Protein AF-A0AAN6ZGZ4-F1 (afdb_monomer_lite)

Sequence (116 aa):
MGGKLWSKDEEEVFWLQLIPHSPKRIGDDRVKNKEHSWYWFADQMIQIMGHNARREYTPLCVFEHYFQNACLGRFSSKVGRLPLKYWRHGTLPTQSIYANKQRVNTDRASTQATEG

Secondary structure (DSSP, 8-state):
---SS--HHHHHIIIIIIGGGSTT--TTHHHHS----HHHHHHHHHHHHGGG--S---HHHHHHHHIIIIIT----TTTTTGGGGT--SS--TTHHHHHHHHHHHHHHHHHTTS--

Organism: NCBI:txid1450529

Structure (mmCIF, N/CA/C/O backbone):
data_AF-A0AAN6ZGZ4-F1
#
_entry.id   AF-A0AAN6ZGZ4-F1
#
loop_
_atom_site.group_PDB
_atom_site.id
_atom_site.type_symbol
_atom_site.label_atom_id
_atom_site.label_alt_id
_atom_site.label_comp_id
_atom_site.label_asym_id
_atom_site.label_entity_id
_atom_site.label_seq_id
_atom_site.pdbx_PDB_ins_code
_atom_site.Cartn_x
_atom_site.Cartn_y
_atom_site.Cartn_z
_atom_site.occupancy
_atom_site.B_iso_or_equiv
_atom_site.auth_seq_id
_atom_site.auth_comp_id
_atom_site.auth_asym_id
_atom_site.auth_atom_id
_atom_site.pdbx_PDB_model_num
ATOM 1 N N . MET A 1 1 ? -1.325 10.071 18.979 1.00 38.19 1 MET A N 1
ATOM 2 C CA . MET A 1 1 ? -0.407 9.313 18.100 1.00 38.19 1 MET A CA 1
ATOM 3 C C . MET A 1 1 ? -1.186 8.174 17.457 1.00 38.19 1 MET A C 1
ATOM 5 O O . MET A 1 1 ? -1.501 7.211 18.147 1.00 38.19 1 MET A O 1
ATOM 9 N N . GLY A 1 2 ? -1.594 8.351 16.193 1.00 41.12 2 GLY A N 1
ATOM 10 C CA . GLY A 1 2 ? -2.414 7.395 15.436 1.00 41.12 2 GLY A CA 1
ATOM 11 C C . GLY A 1 2 ? -1.803 5.993 15.429 1.00 41.12 2 GLY A C 1
ATOM 12 O O . GLY A 1 2 ? -0.584 5.838 15.391 1.00 41.12 2 GLY A O 1
ATOM 13 N N . GLY A 1 3 ? -2.662 4.984 15.570 1.00 51.12 3 GLY A N 1
ATOM 14 C CA . GLY A 1 3 ? -2.310 3.630 15.989 1.00 51.12 3 GLY A CA 1
ATOM 15 C C . GLY A 1 3 ? -1.123 3.012 15.245 1.00 51.12 3 GLY A C 1
ATOM 16 O O . GLY A 1 3 ? -1.101 2.925 14.019 1.00 51.12 3 GLY A O 1
ATOM 17 N N . LYS A 1 4 ? -0.168 2.491 16.022 1.00 69.62 4 LYS A N 1
ATOM 18 C CA . LYS A 1 4 ? 1.041 1.780 15.565 1.00 69.62 4 LYS A CA 1
ATOM 19 C C . LYS A 1 4 ? 0.753 0.578 14.647 1.00 69.62 4 LYS A C 1
ATOM 21 O O . LYS A 1 4 ? 1.659 0.078 13.995 1.00 69.62 4 LYS A O 1
ATOM 26 N N . LEU A 1 5 ? -0.497 0.118 14.603 1.00 81.50 5 LEU A N 1
ATOM 27 C CA . LEU A 1 5 ? -0.956 -1.017 13.811 1.00 81.50 5 LEU A CA 1
ATOM 28 C C . LEU A 1 5 ? -2.023 -0.588 12.802 1.00 81.50 5 LEU A C 1
ATOM 30 O O . LEU A 1 5 ? -2.914 0.194 13.146 1.00 81.50 5 LEU A O 1
ATOM 34 N N . TRP A 1 6 ? -1.952 -1.141 11.594 1.00 87.81 6 TRP A N 1
ATOM 35 C CA . TRP A 1 6 ? -3.006 -1.061 10.582 1.00 87.81 6 TRP A CA 1
ATOM 36 C C . TRP A 1 6 ? -4.211 -1.914 11.024 1.00 87.81 6 TRP A C 1
ATOM 38 O O . TRP A 1 6 ? -4.038 -3.006 11.576 1.00 87.81 6 TRP A O 1
ATOM 48 N N . SER A 1 7 ? -5.435 -1.389 10.891 1.00 90.19 7 SER A N 1
ATOM 49 C CA . SER A 1 7 ? -6.668 -2.159 11.119 1.00 90.19 7 SER A CA 1
ATOM 50 C C . SER A 1 7 ? -6.866 -3.193 10.014 1.00 90.19 7 SER A C 1
ATOM 52 O O . SER A 1 7 ? -6.253 -3.108 8.959 1.00 90.19 7 SER A O 1
ATOM 54 N N . LYS A 1 8 ? -7.759 -4.162 10.241 1.00 89.94 8 LYS A N 1
ATOM 55 C CA . LYS A 1 8 ? -8.113 -5.152 9.216 1.00 89.94 8 LYS A CA 1
ATOM 56 C C . LYS A 1 8 ? -8.628 -4.480 7.937 1.00 89.94 8 LYS A C 1
ATOM 58 O O . LYS A 1 8 ? -8.195 -4.850 6.858 1.00 89.94 8 LYS A O 1
ATOM 63 N N . ASP A 1 9 ? -9.460 -3.453 8.076 1.00 91.62 9 ASP A N 1
ATOM 64 C CA . ASP A 1 9 ? -10.016 -2.719 6.935 1.00 91.62 9 ASP A CA 1
ATOM 65 C C . ASP A 1 9 ? -8.929 -1.949 6.171 1.00 91.62 9 ASP A C 1
ATOM 67 O O . ASP A 1 9 ? -8.887 -1.998 4.945 1.00 91.62 9 ASP A O 1
ATOM 71 N N . GLU A 1 10 ? -7.993 -1.304 6.887 1.00 93.12 10 GLU A N 1
ATOM 72 C CA . GLU A 1 10 ? -6.836 -0.644 6.266 1.00 93.12 10 GLU A CA 1
ATOM 73 C C . GLU A 1 10 ? -5.986 -1.655 5.477 1.00 93.12 10 GLU A C 1
ATOM 75 O O . GLU A 1 10 ? -5.553 -1.367 4.363 1.00 93.12 10 GLU A O 1
ATOM 80 N N . GLU A 1 11 ? -5.762 -2.846 6.039 1.00 93.56 11 GLU A N 1
ATOM 81 C CA . GLU A 1 11 ? -5.016 -3.925 5.383 1.00 93.56 11 GLU A CA 1
ATOM 82 C C . GLU A 1 11 ? -5.748 -4.459 4.144 1.00 93.56 11 GLU A C 1
ATOM 84 O O . GLU A 1 11 ? -5.129 -4.658 3.099 1.00 93.56 11 GLU A O 1
ATOM 89 N N . GLU A 1 12 ? -7.059 -4.684 4.227 1.00 93.31 12 GLU A N 1
ATOM 90 C CA . GLU A 1 12 ? -7.849 -5.190 3.102 1.00 93.31 12 GLU A CA 1
ATOM 91 C C . GLU A 1 12 ? -7.862 -4.197 1.938 1.00 93.31 12 GLU A C 1
ATOM 93 O O . GLU A 1 12 ? -7.549 -4.585 0.810 1.00 93.31 12 GLU A O 1
ATOM 98 N N . VAL A 1 13 ? -8.130 -2.914 2.203 1.00 94.81 13 VAL A N 1
ATOM 99 C CA . VAL A 1 13 ? -8.060 -1.856 1.181 1.00 94.81 13 VAL A CA 1
ATOM 100 C C . VAL A 1 13 ? -6.668 -1.818 0.559 1.00 94.81 13 VAL A C 1
ATOM 102 O O . VAL A 1 13 ? -6.521 -1.881 -0.664 1.00 94.81 13 VAL A O 1
ATOM 105 N N . PHE A 1 14 ? -5.630 -1.795 1.391 1.00 94.62 14 PHE A N 1
ATOM 106 C CA . PHE A 1 14 ? -4.263 -1.697 0.913 1.00 94.62 14 PHE A CA 1
ATOM 107 C C . PHE A 1 14 ? -3.860 -2.877 0.020 1.00 94.62 14 PHE A C 1
ATOM 109 O O . PHE A 1 14 ? -3.442 -2.671 -1.120 1.00 94.62 14 PHE A O 1
ATOM 116 N N . TRP A 1 15 ? -3.999 -4.115 0.495 1.00 93.75 15 TRP A N 1
ATOM 117 C CA . TRP A 1 15 ? -3.472 -5.287 -0.212 1.00 93.75 15 TRP A CA 1
ATOM 118 C C . TRP A 1 15 ? -4.346 -5.772 -1.359 1.00 93.75 15 TRP A C 1
ATOM 120 O O . TRP A 1 15 ? -3.807 -6.244 -2.363 1.00 93.75 15 TRP A O 1
ATOM 130 N N . LEU A 1 16 ? -5.670 -5.702 -1.210 1.00 93.12 16 LEU A N 1
ATOM 131 C CA . LEU A 1 16 ? -6.593 -6.236 -2.209 1.00 93.12 16 LEU A CA 1
ATOM 132 C C . LEU A 1 16 ? -6.918 -5.215 -3.289 1.00 93.12 16 LEU A C 1
ATOM 134 O O . LEU A 1 16 ? -7.034 -5.600 -4.450 1.00 93.12 16 LEU A O 1
ATOM 138 N N . GLN A 1 17 ? -7.055 -3.939 -2.922 1.00 94.06 17 GLN A N 1
ATOM 139 C CA . GLN A 1 17 ? -7.488 -2.908 -3.864 1.00 94.06 17 GLN A CA 1
ATOM 140 C C . GLN A 1 17 ? -6.309 -2.115 -4.415 1.00 94.06 17 GLN A C 1
ATOM 142 O O . GLN A 1 17 ? -6.244 -1.898 -5.618 1.00 94.06 17 GLN A O 1
ATOM 147 N N . LEU A 1 18 ? -5.351 -1.712 -3.573 1.00 95.19 18 LEU A N 1
ATOM 148 C CA . LEU A 1 18 ? -4.307 -0.782 -4.010 1.00 95.19 18 LEU A CA 1
ATOM 149 C C . LEU A 1 18 ? -3.054 -1.482 -4.542 1.00 95.19 18 LEU A C 1
ATOM 151 O O . LEU A 1 18 ? -2.629 -1.192 -5.657 1.00 95.19 18 LEU A O 1
ATOM 155 N N . ILE A 1 19 ? -2.448 -2.419 -3.801 1.00 94.44 19 ILE A N 1
ATOM 156 C CA . ILE A 1 19 ? -1.170 -3.057 -4.189 1.00 94.44 19 ILE A CA 1
ATOM 157 C C . ILE A 1 19 ? -1.154 -3.668 -5.611 1.00 94.44 19 ILE A C 1
ATOM 159 O O . ILE A 1 19 ? -0.096 -3.570 -6.254 1.00 94.44 19 ILE A O 1
ATOM 163 N N . PRO A 1 20 ? -2.258 -4.203 -6.173 1.00 94.62 20 PRO A N 1
ATOM 164 C CA . PRO A 1 20 ? -2.305 -4.607 -7.583 1.00 94.62 20 PRO A CA 1
ATOM 165 C C . PRO A 1 20 ? -1.967 -3.491 -8.593 1.00 94.62 20 PRO A C 1
ATOM 167 O O . PRO A 1 20 ? -1.534 -3.783 -9.705 1.00 94.62 20 PRO A O 1
ATOM 170 N N . HIS A 1 21 ? -2.094 -2.218 -8.213 1.00 95.00 21 HIS A N 1
ATOM 171 C CA . HIS A 1 21 ? -1.727 -1.043 -9.017 1.00 95.00 21 HIS A CA 1
ATOM 172 C C . HIS A 1 21 ? -0.300 -0.543 -8.750 1.00 95.00 21 HIS A C 1
ATOM 174 O O . HIS A 1 21 ? 0.139 0.449 -9.329 1.00 95.00 21 HIS A O 1
ATOM 180 N N . SER A 1 22 ? 0.454 -1.193 -7.861 1.00 91.88 22 SER A N 1
ATOM 181 C CA . SER A 1 22 ? 1.752 -0.674 -7.425 1.00 91.88 22 SER A CA 1
ATOM 182 C C . SER A 1 22 ? 2.832 -0.829 -8.509 1.00 91.88 22 SER A C 1
ATOM 184 O O . SER A 1 22 ? 2.725 -1.689 -9.398 1.00 91.88 22 SER A O 1
ATOM 186 N N . PRO A 1 23 ? 3.965 -0.111 -8.389 1.00 87.06 23 PRO A N 1
ATOM 187 C CA . PRO A 1 23 ? 5.149 -0.362 -9.218 1.00 87.06 23 PRO A CA 1
ATOM 188 C C . PRO A 1 23 ? 5.745 -1.764 -8.996 1.00 87.06 23 PRO A C 1
ATOM 190 O O . PRO A 1 23 ? 6.624 -2.214 -9.731 1.00 87.06 23 PRO A O 1
ATOM 193 N N . LYS A 1 24 ? 5.292 -2.471 -7.952 1.00 87.00 24 LYS A N 1
ATOM 194 C CA . LYS A 1 24 ? 5.707 -3.832 -7.603 1.00 87.00 24 LYS A CA 1
ATOM 195 C C . LYS A 1 24 ? 4.674 -4.892 -7.989 1.00 87.00 24 LYS A C 1
ATOM 197 O O . LYS A 1 24 ? 4.872 -6.053 -7.635 1.00 87.00 24 LYS A O 1
ATOM 202 N N . ARG A 1 25 ? 3.623 -4.535 -8.739 1.00 90.88 25 ARG A N 1
ATOM 203 C CA . ARG A 1 25 ? 2.612 -5.486 -9.223 1.00 90.88 25 ARG A CA 1
ATOM 204 C C . ARG A 1 25 ? 3.246 -6.632 -10.025 1.00 90.88 25 ARG A C 1
ATOM 206 O O . ARG A 1 25 ? 4.265 -6.465 -10.716 1.00 90.88 25 ARG A O 1
ATOM 213 N N . ILE A 1 26 ? 2.656 -7.816 -9.920 1.00 86.75 26 ILE A N 1
ATOM 214 C CA . ILE A 1 26 ? 3.178 -9.066 -10.489 1.00 86.75 26 ILE A CA 1
ATOM 215 C C . ILE A 1 26 ? 2.070 -9.842 -11.203 1.00 86.75 26 ILE A C 1
ATOM 217 O O . ILE A 1 26 ? 0.892 -9.607 -10.953 1.00 86.75 26 ILE A O 1
ATOM 221 N N . GLY A 1 27 ? 2.456 -10.787 -12.065 1.00 88.12 27 GLY A N 1
ATOM 222 C CA . GLY A 1 27 ? 1.513 -11.654 -12.776 1.00 88.12 27 GLY A CA 1
ATOM 223 C C . GLY A 1 27 ? 0.437 -10.862 -13.522 1.00 88.12 27 GLY A C 1
ATOM 224 O O . GLY A 1 27 ? 0.729 -9.816 -14.105 1.00 88.12 27 GLY A O 1
ATOM 225 N N . ASP A 1 28 ? -0.801 -11.345 -13.441 1.00 87.00 28 ASP A N 1
ATOM 226 C CA . ASP A 1 28 ? -1.991 -10.756 -14.063 1.00 87.00 28 ASP A CA 1
ATOM 227 C C . ASP A 1 28 ? -2.222 -9.280 -13.732 1.00 87.00 28 ASP A C 1
ATOM 229 O O . ASP A 1 28 ? -2.767 -8.548 -14.559 1.00 87.00 28 ASP A O 1
ATOM 233 N N . ASP A 1 29 ? -1.791 -8.814 -12.558 1.00 89.69 29 ASP A N 1
ATOM 234 C CA . ASP A 1 29 ? -2.001 -7.423 -12.154 1.00 89.69 29 ASP A CA 1
ATOM 235 C C . ASP A 1 29 ? -1.267 -6.459 -13.093 1.00 89.69 29 ASP A C 1
ATOM 237 O O . ASP A 1 29 ? -1.716 -5.338 -13.303 1.00 89.69 29 ASP A O 1
ATOM 241 N N . ARG A 1 30 ? -0.158 -6.895 -13.712 1.00 87.94 30 ARG A N 1
ATOM 242 C CA . ARG A 1 30 ? 0.578 -6.083 -14.697 1.00 87.94 30 ARG A CA 1
ATOM 243 C C . ARG A 1 30 ? -0.234 -5.785 -15.950 1.00 87.94 30 ARG A C 1
ATOM 245 O O . ARG A 1 30 ? 0.027 -4.770 -16.588 1.00 87.94 30 ARG A O 1
ATOM 252 N N . VAL A 1 31 ? -1.157 -6.677 -16.298 1.00 89.88 31 VAL A N 1
ATOM 253 C CA . VAL A 1 31 ? -1.992 -6.587 -17.500 1.00 89.88 31 VAL A CA 1
ATOM 254 C C . VAL A 1 31 ? -3.332 -5.936 -17.172 1.00 89.88 31 VAL A C 1
ATOM 256 O O . VAL A 1 31 ? -3.822 -5.117 -17.942 1.00 89.88 31 VAL A O 1
ATOM 259 N N . LYS A 1 32 ? -3.917 -6.285 -16.021 1.00 91.19 32 LYS A N 1
ATOM 260 C CA . LYS A 1 32 ? -5.260 -5.847 -15.616 1.00 91.19 32 LYS A CA 1
ATOM 261 C C . LYS A 1 32 ? -5.286 -4.432 -15.040 1.00 91.19 32 LYS A C 1
ATOM 263 O O . LYS A 1 32 ? -6.310 -3.765 -15.140 1.00 91.19 32 LYS A O 1
ATOM 268 N N . ASN A 1 33 ? -4.178 -3.972 -14.457 1.00 93.06 33 ASN A N 1
ATOM 269 C CA . ASN A 1 33 ? -4.145 -2.741 -13.676 1.00 93.06 33 ASN A CA 1
ATOM 270 C C . ASN A 1 33 ? -3.086 -1.760 -14.185 1.00 93.06 33 ASN A C 1
ATOM 272 O O . ASN A 1 33 ? -1.926 -2.114 -14.425 1.00 93.06 33 ASN A O 1
ATOM 276 N N . LYS A 1 34 ? -3.478 -0.485 -14.277 1.00 93.69 34 LYS A N 1
ATOM 277 C CA . LYS A 1 34 ? -2.545 0.618 -14.514 1.00 93.69 34 LYS A CA 1
ATOM 278 C C . LYS A 1 34 ? -1.622 0.791 -13.306 1.00 93.69 34 LYS A C 1
ATOM 280 O O . LYS A 1 34 ? -2.061 0.674 -12.164 1.00 93.69 34 LYS A O 1
ATOM 285 N N . GLU A 1 35 ? -0.351 1.087 -13.573 1.00 95.44 35 GLU A N 1
ATOM 286 C CA . GLU A 1 35 ? 0.621 1.445 -12.537 1.00 95.44 35 GLU A CA 1
ATOM 287 C C . GLU A 1 35 ? 0.341 2.830 -11.952 1.00 95.44 35 GLU A C 1
ATOM 289 O O . GLU A 1 35 ? 0.121 3.788 -12.696 1.00 95.44 35 GLU A O 1
ATOM 294 N N . HIS A 1 36 ? 0.439 2.943 -10.630 1.00 95.94 36 HIS A N 1
ATOM 295 C CA . HIS A 1 36 ? 0.325 4.192 -9.891 1.00 95.94 36 HIS A CA 1
ATOM 296 C C . HIS A 1 36 ? 1.479 4.372 -8.894 1.00 95.94 36 HIS A C 1
ATOM 298 O O . HIS A 1 36 ? 2.105 3.412 -8.445 1.00 95.94 36 HIS A O 1
ATOM 304 N N . SER A 1 37 ? 1.768 5.629 -8.550 1.00 94.69 37 SER A N 1
ATOM 305 C CA . SER A 1 37 ? 2.814 6.005 -7.594 1.00 94.69 37 SER A CA 1
ATOM 306 C C . SER A 1 37 ? 2.339 5.874 -6.145 1.00 94.69 37 SER A C 1
ATOM 308 O O . SER A 1 37 ? 1.146 5.920 -5.871 1.00 94.69 37 SER A O 1
ATOM 310 N N . TRP A 1 38 ? 3.263 5.810 -5.182 1.00 93.12 38 TRP A N 1
ATOM 311 C CA . TRP A 1 38 ? 2.912 5.776 -3.752 1.00 93.12 38 TRP A CA 1
ATOM 312 C C . TRP A 1 38 ? 2.147 7.019 -3.263 1.00 93.12 38 TRP A C 1
ATOM 314 O O . TRP A 1 38 ? 1.437 6.938 -2.267 1.00 93.12 38 TRP A O 1
ATOM 324 N N . TYR A 1 39 ? 2.249 8.147 -3.974 1.00 95.19 39 TYR A N 1
ATOM 325 C CA . TYR A 1 39 ? 1.427 9.333 -3.710 1.00 95.19 39 TYR A CA 1
ATOM 326 C C . TYR A 1 39 ? -0.047 9.055 -3.975 1.00 95.19 39 TYR A C 1
ATOM 328 O O . TYR A 1 39 ? -0.880 9.273 -3.105 1.00 95.19 39 TYR A O 1
ATOM 336 N N . TRP A 1 40 ? -0.344 8.457 -5.129 1.00 96.25 40 TRP A N 1
ATOM 337 C CA . TRP A 1 40 ? -1.704 8.048 -5.459 1.00 96.25 40 TRP A CA 1
ATOM 338 C C . TRP A 1 40 ? -2.257 7.057 -4.428 1.00 96.25 40 TRP A C 1
ATOM 340 O O . TRP A 1 40 ? -3.413 7.153 -4.048 1.00 96.25 40 TRP A O 1
ATOM 350 N N . PHE A 1 41 ? -1.428 6.148 -3.909 1.00 96.12 41 PHE A N 1
ATOM 351 C CA . PHE A 1 41 ? -1.846 5.214 -2.859 1.00 96.12 41 PHE A CA 1
ATOM 352 C C . PHE A 1 41 ? -2.258 5.924 -1.569 1.00 96.12 41 PHE A C 1
ATOM 354 O O . PHE A 1 41 ? -3.260 5.548 -0.968 1.00 96.12 41 PHE A O 1
ATOM 361 N N . ALA A 1 42 ? -1.491 6.928 -1.138 1.00 95.12 42 ALA A N 1
ATOM 362 C CA . ALA A 1 42 ? -1.826 7.718 0.041 1.00 95.12 42 ALA A CA 1
ATOM 363 C C . ALA A 1 42 ? -3.165 8.449 -0.151 1.00 95.12 42 ALA A C 1
ATOM 365 O O . ALA A 1 42 ? -4.048 8.326 0.698 1.00 95.12 42 ALA A O 1
ATOM 366 N N . ASP A 1 43 ? -3.355 9.093 -1.305 1.00 96.00 43 ASP A N 1
ATOM 367 C CA . ASP A 1 43 ? -4.612 9.766 -1.647 1.00 96.00 43 ASP A CA 1
ATOM 368 C C . ASP A 1 43 ? -5.791 8.785 -1.682 1.00 96.00 43 ASP A C 1
ATOM 370 O O . ASP A 1 43 ? -6.853 9.070 -1.129 1.00 96.00 43 ASP A O 1
ATOM 374 N N . GLN A 1 44 ? -5.613 7.600 -2.277 1.00 96.69 44 GLN A N 1
ATOM 375 C CA . GLN A 1 44 ? -6.660 6.578 -2.320 1.00 96.69 44 GLN A CA 1
ATOM 376 C C . GLN A 1 44 ? -6.998 6.023 -0.937 1.00 96.69 44 GLN A C 1
ATOM 378 O O . GLN A 1 44 ? -8.171 5.825 -0.640 1.00 96.69 44 GLN A O 1
ATOM 383 N N . MET A 1 45 ? -6.008 5.812 -0.066 1.00 95.06 45 MET A N 1
ATOM 384 C CA . MET A 1 45 ? -6.274 5.414 1.319 1.00 95.06 45 MET A CA 1
ATOM 385 C C . MET A 1 45 ? -7.118 6.470 2.038 1.00 95.06 45 MET A C 1
ATOM 387 O O . MET A 1 45 ? -8.087 6.114 2.702 1.00 95.06 45 MET A O 1
ATOM 391 N N . ILE A 1 46 ? -6.808 7.761 1.874 1.00 94.12 46 ILE A N 1
ATOM 392 C CA . ILE A 1 46 ? -7.607 8.850 2.460 1.00 94.12 46 ILE A CA 1
ATOM 393 C C . ILE A 1 46 ? -9.035 8.831 1.902 1.00 94.12 46 ILE A C 1
ATOM 395 O O . ILE A 1 46 ? -9.990 8.904 2.673 1.00 94.12 46 ILE A O 1
ATOM 399 N N . GLN A 1 47 ? -9.189 8.697 0.583 1.00 95.00 47 GLN A N 1
ATOM 400 C CA . GLN A 1 47 ? -10.497 8.699 -0.079 1.00 95.00 47 GLN A CA 1
ATOM 401 C C . GLN A 1 47 ? -11.368 7.503 0.320 1.00 95.00 47 GLN A C 1
ATOM 403 O O . GLN A 1 47 ? -12.544 7.684 0.626 1.00 95.00 47 GLN A O 1
ATOM 408 N N . ILE A 1 48 ? -10.802 6.293 0.340 1.00 94.88 48 ILE A N 1
ATOM 409 C CA . ILE A 1 48 ? -11.539 5.060 0.645 1.00 94.88 48 ILE A CA 1
ATOM 410 C C . ILE A 1 48 ? -11.852 4.972 2.139 1.00 94.88 48 ILE A C 1
ATOM 412 O O . ILE A 1 48 ? -12.966 4.613 2.518 1.00 94.88 48 ILE A O 1
ATOM 416 N N . MET A 1 49 ? -10.885 5.304 3.000 1.00 92.81 49 MET A N 1
ATOM 417 C CA . MET A 1 49 ? -11.092 5.227 4.446 1.00 92.81 49 MET A CA 1
ATOM 418 C C . MET A 1 49 ? -11.991 6.359 4.945 1.00 92.81 49 MET A C 1
ATOM 420 O O . MET A 1 49 ? -12.781 6.139 5.861 1.00 92.81 49 MET A O 1
ATOM 424 N N . GLY A 1 50 ? -11.903 7.556 4.356 1.00 91.19 50 GLY A N 1
ATOM 425 C CA . GLY A 1 50 ? -12.743 8.702 4.697 1.00 91.19 50 GLY A CA 1
ATOM 426 C C . GLY A 1 50 ? -12.776 8.969 6.204 1.00 91.19 50 GLY A C 1
ATOM 427 O O . GLY A 1 50 ? -11.740 9.086 6.855 1.00 91.19 50 GLY A O 1
ATOM 428 N N . HIS A 1 51 ? -13.977 9.001 6.785 1.00 88.38 51 HIS A N 1
ATOM 429 C CA . HIS A 1 51 ? -14.171 9.180 8.231 1.00 88.38 51 HIS A CA 1
ATOM 430 C C . HIS A 1 51 ? -13.594 8.046 9.096 1.00 88.38 51 HIS A C 1
ATOM 432 O O . HIS A 1 51 ? -13.358 8.248 10.285 1.00 88.38 51 HIS A O 1
ATOM 438 N N . ASN A 1 52 ? -13.338 6.875 8.511 1.00 85.94 52 ASN A N 1
ATOM 439 C CA . ASN A 1 52 ? -12.709 5.741 9.186 1.00 85.94 52 ASN A CA 1
ATOM 440 C C . ASN A 1 52 ? -11.174 5.793 9.117 1.00 85.94 52 ASN A C 1
ATOM 442 O O . ASN A 1 52 ? -10.513 4.878 9.615 1.00 85.94 52 ASN A O 1
ATOM 446 N N . ALA A 1 53 ? -10.586 6.829 8.506 1.00 86.75 53 ALA A N 1
ATOM 447 C CA . ALA A 1 53 ? -9.141 7.013 8.479 1.00 86.75 53 ALA A CA 1
ATOM 448 C C . ALA A 1 53 ? -8.602 7.160 9.910 1.00 86.75 53 ALA A C 1
ATOM 450 O O . ALA A 1 53 ? -8.911 8.103 10.636 1.00 86.75 53 ALA A O 1
ATOM 451 N N . ARG A 1 54 ? -7.768 6.204 10.329 1.00 86.38 54 ARG A N 1
ATOM 452 C CA . ARG A 1 54 ? -7.192 6.163 11.688 1.00 86.38 54 ARG A CA 1
ATOM 453 C C . ARG A 1 54 ? -5.868 6.921 11.795 1.00 86.38 54 ARG A C 1
ATOM 455 O O . ARG A 1 54 ? -5.299 7.022 12.886 1.00 86.38 54 ARG A O 1
ATOM 462 N N . ARG A 1 55 ? -5.348 7.382 10.657 1.00 87.69 55 ARG A N 1
ATOM 463 C CA . ARG A 1 55 ? -4.070 8.077 10.503 1.00 87.69 55 ARG A CA 1
ATOM 464 C C . ARG A 1 55 ? -4.115 8.986 9.280 1.00 87.69 55 ARG A C 1
ATOM 466 O O . ARG A 1 55 ? -4.928 8.787 8.383 1.00 87.69 55 ARG A O 1
ATOM 473 N N . GLU A 1 56 ? -3.182 9.923 9.233 1.00 88.69 56 GLU A N 1
ATOM 474 C CA . GLU A 1 56 ? -2.837 10.621 8.002 1.00 88.69 56 GLU A CA 1
ATOM 475 C C . GLU A 1 56 ? -1.970 9.690 7.147 1.00 88.69 56 GLU A C 1
ATOM 477 O O . GLU A 1 56 ? -0.885 9.270 7.564 1.00 88.69 56 GLU A O 1
ATOM 482 N N . TYR A 1 57 ? -2.477 9.296 5.979 1.00 91.94 57 TYR A N 1
ATOM 483 C CA . TYR A 1 57 ? -1.729 8.441 5.067 1.00 91.94 57 TYR A CA 1
ATOM 484 C C . TYR A 1 57 ? -0.757 9.298 4.269 1.00 91.94 57 TYR A C 1
ATOM 486 O O . TYR A 1 57 ? -1.158 10.191 3.532 1.00 91.94 57 TYR A O 1
ATOM 494 N N . THR A 1 58 ? 0.532 9.000 4.398 1.00 93.69 58 THR A N 1
ATOM 495 C CA . THR A 1 58 ? 1.583 9.633 3.599 1.00 93.69 58 THR A CA 1
ATOM 496 C C . THR A 1 58 ? 2.179 8.629 2.612 1.00 93.69 58 THR A C 1
ATOM 498 O O . THR A 1 58 ? 2.152 7.421 2.877 1.00 93.69 58 THR A O 1
ATOM 501 N N . PRO A 1 59 ? 2.779 9.095 1.498 1.00 92.62 59 PRO A N 1
ATOM 502 C CA . PRO A 1 59 ? 3.445 8.221 0.528 1.00 92.62 59 PRO A CA 1
ATOM 503 C C . PRO A 1 59 ? 4.535 7.354 1.174 1.00 92.62 59 PRO A C 1
ATOM 505 O O . PRO A 1 59 ? 4.716 6.192 0.813 1.00 92.62 59 PRO A O 1
ATOM 508 N N . LEU A 1 60 ? 5.241 7.909 2.166 1.00 91.88 60 LEU A N 1
ATOM 509 C CA . LEU A 1 60 ? 6.247 7.183 2.935 1.00 91.88 60 LEU A CA 1
ATOM 510 C C . LEU A 1 60 ? 5.605 6.096 3.807 1.00 91.88 60 LEU A C 1
ATOM 512 O O . LEU A 1 60 ? 6.068 4.962 3.784 1.00 91.88 60 LEU A O 1
ATOM 516 N N . CYS A 1 61 ? 4.510 6.408 4.509 1.00 91.25 61 CYS A N 1
ATOM 517 C CA . CYS A 1 61 ? 3.812 5.457 5.377 1.00 91.25 61 CYS A CA 1
ATOM 518 C C . CYS A 1 61 ? 3.326 4.217 4.609 1.00 91.25 61 CYS A C 1
ATOM 520 O O . CYS A 1 61 ? 3.552 3.086 5.043 1.00 91.25 61 CYS A O 1
ATOM 522 N N . VAL A 1 62 ? 2.701 4.418 3.444 1.00 93.25 62 VAL A N 1
ATOM 523 C CA . VAL A 1 62 ? 2.208 3.312 2.606 1.00 93.25 62 VAL A CA 1
ATOM 524 C C . VAL A 1 62 ? 3.358 2.488 2.013 1.00 93.25 62 VAL A C 1
ATOM 526 O O . VAL A 1 62 ? 3.282 1.259 1.961 1.00 93.25 62 VAL A O 1
ATOM 529 N N . PHE A 1 63 ? 4.459 3.140 1.623 1.00 92.56 63 PHE A N 1
ATOM 530 C CA . PHE A 1 63 ? 5.651 2.456 1.124 1.00 92.56 63 PHE A CA 1
ATOM 531 C C . PHE A 1 63 ? 6.332 1.617 2.211 1.00 92.56 63 PHE A C 1
ATOM 533 O O . PHE A 1 63 ? 6.660 0.452 1.976 1.00 92.56 63 PHE A O 1
ATOM 540 N N . GLU A 1 64 ? 6.534 2.181 3.402 1.00 90.69 64 GLU A N 1
ATOM 541 C CA . GLU A 1 64 ? 7.135 1.475 4.536 1.00 90.69 64 GLU A CA 1
ATOM 542 C C . GLU A 1 64 ? 6.302 0.261 4.937 1.00 90.69 64 GLU A C 1
ATOM 544 O O . GLU A 1 64 ? 6.866 -0.810 5.173 1.00 90.69 64 GLU A O 1
ATOM 549 N N . HIS A 1 65 ? 4.973 0.396 4.946 1.00 91.31 65 HIS A N 1
ATOM 550 C CA . HIS A 1 65 ? 4.070 -0.719 5.224 1.00 91.31 65 HIS A CA 1
ATOM 551 C C . HIS A 1 65 ? 4.247 -1.857 4.214 1.00 91.31 65 HIS A C 1
ATOM 553 O O . HIS A 1 65 ? 4.458 -3.010 4.606 1.00 91.31 65 HIS A O 1
ATOM 559 N N . TYR A 1 66 ? 4.270 -1.540 2.913 1.00 90.81 66 TYR A N 1
ATOM 560 C CA . TYR A 1 66 ? 4.582 -2.527 1.877 1.00 90.81 66 TYR A CA 1
ATOM 561 C C . TYR A 1 66 ? 5.955 -3.171 2.103 1.00 90.81 66 TYR A C 1
ATOM 563 O O . TYR A 1 66 ? 6.077 -4.396 2.076 1.00 90.81 66 TYR A O 1
ATOM 571 N N . PHE A 1 67 ? 6.990 -2.365 2.344 1.00 87.75 67 PHE A N 1
ATOM 572 C CA . PHE A 1 67 ? 8.361 -2.847 2.482 1.00 87.75 67 PHE A CA 1
ATOM 573 C C . PHE A 1 67 ? 8.517 -3.785 3.687 1.00 87.75 67 PHE A C 1
ATOM 575 O O . PHE A 1 67 ? 9.097 -4.866 3.571 1.00 87.75 67 PHE A O 1
ATOM 582 N N . GLN A 1 68 ? 7.948 -3.431 4.837 1.00 86.88 68 GLN A N 1
ATOM 583 C CA . GLN A 1 68 ? 7.989 -4.282 6.025 1.00 86.88 68 GLN A CA 1
ATOM 584 C C . GLN A 1 68 ? 7.312 -5.636 5.779 1.00 86.88 68 GLN A C 1
ATOM 586 O O . GLN A 1 68 ? 7.897 -6.674 6.090 1.00 86.88 68 GLN A O 1
ATOM 591 N N . ASN A 1 69 ? 6.133 -5.647 5.157 1.00 88.62 69 ASN A N 1
ATOM 592 C CA . ASN A 1 69 ? 5.372 -6.875 4.930 1.00 88.62 69 ASN A CA 1
ATOM 593 C C . ASN A 1 69 ? 5.939 -7.704 3.763 1.00 88.62 69 ASN A C 1
ATOM 595 O O . ASN A 1 69 ? 6.347 -8.846 3.952 1.00 88.62 69 ASN A O 1
ATOM 599 N N . ALA A 1 70 ? 6.007 -7.144 2.554 1.00 86.94 70 ALA A N 1
ATOM 600 C CA . ALA A 1 70 ? 6.334 -7.887 1.335 1.00 86.94 70 ALA A CA 1
ATOM 601 C C . ALA A 1 70 ? 7.843 -8.057 1.088 1.00 86.94 70 ALA A C 1
ATOM 603 O O . ALA A 1 70 ? 8.250 -9.004 0.413 1.00 86.94 70 ALA A O 1
ATOM 604 N N . CYS A 1 71 ? 8.687 -7.165 1.617 1.00 84.62 71 CYS A N 1
ATOM 605 C CA . CYS A 1 71 ? 10.139 -7.233 1.418 1.00 84.62 71 CYS A CA 1
ATOM 606 C C . CYS A 1 71 ? 10.876 -7.829 2.625 1.00 84.62 71 CYS A C 1
ATOM 608 O O . CYS A 1 71 ? 11.795 -8.621 2.432 1.00 84.62 71 CYS A O 1
ATOM 610 N N . LEU A 1 72 ? 10.474 -7.487 3.854 1.00 82.56 72 LEU A N 1
ATOM 611 C CA . LEU A 1 72 ? 11.116 -7.997 5.075 1.00 82.56 72 LEU A CA 1
ATOM 612 C C . LEU A 1 72 ? 10.396 -9.195 5.711 1.00 82.56 72 LEU A C 1
ATOM 614 O O . LEU A 1 72 ? 10.915 -9.752 6.676 1.00 82.56 72 LEU A O 1
ATOM 618 N N . GLY A 1 73 ? 9.215 -9.585 5.216 1.00 80.81 73 GLY A N 1
ATOM 619 C CA . GLY A 1 73 ? 8.422 -10.678 5.794 1.00 80.81 73 GLY A CA 1
ATOM 620 C C . GLY A 1 73 ? 7.894 -10.384 7.202 1.00 80.81 73 GLY A C 1
ATOM 621 O O . GLY A 1 73 ? 7.546 -11.302 7.940 1.00 80.81 73 GLY A O 1
ATOM 622 N N . ARG A 1 74 ? 7.854 -9.109 7.608 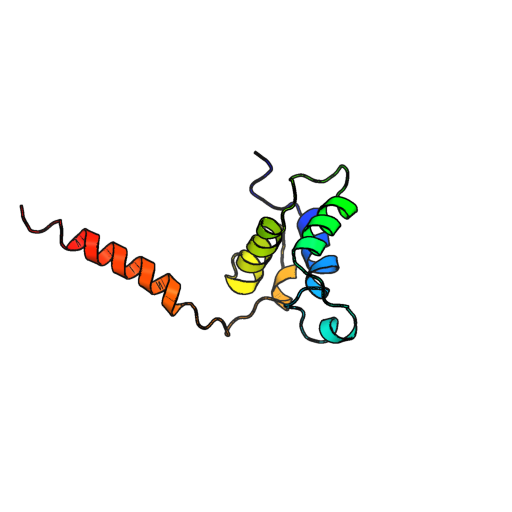1.00 81.81 74 ARG A N 1
ATOM 623 C CA . ARG A 1 74 ? 7.331 -8.672 8.909 1.00 81.81 74 ARG A CA 1
ATOM 624 C C . ARG A 1 74 ? 5.838 -8.422 8.779 1.00 81.81 74 ARG A C 1
ATOM 626 O O . ARG A 1 74 ? 5.395 -7.278 8.735 1.00 81.81 74 ARG A O 1
ATOM 633 N N . PHE A 1 75 ? 5.082 -9.505 8.646 1.00 79.19 75 PHE A N 1
ATOM 634 C CA . PHE A 1 75 ? 3.645 -9.411 8.446 1.00 79.19 75 PHE A CA 1
ATOM 635 C C . PHE A 1 75 ? 2.948 -8.818 9.670 1.00 79.19 75 PHE A C 1
ATOM 637 O O . PHE A 1 75 ? 3.185 -9.232 10.807 1.00 79.19 75 PHE A O 1
ATOM 644 N N . SER A 1 76 ? 2.064 -7.856 9.427 1.00 73.75 76 SER A N 1
ATOM 645 C CA . SER A 1 76 ? 1.148 -7.348 10.446 1.00 73.75 76 SER A CA 1
ATOM 646 C C . SER A 1 76 ? 0.238 -8.474 10.946 1.00 73.75 76 SER A C 1
ATOM 648 O O . SER A 1 76 ? -0.276 -9.272 10.168 1.00 73.75 76 SER A O 1
ATOM 650 N N . SER A 1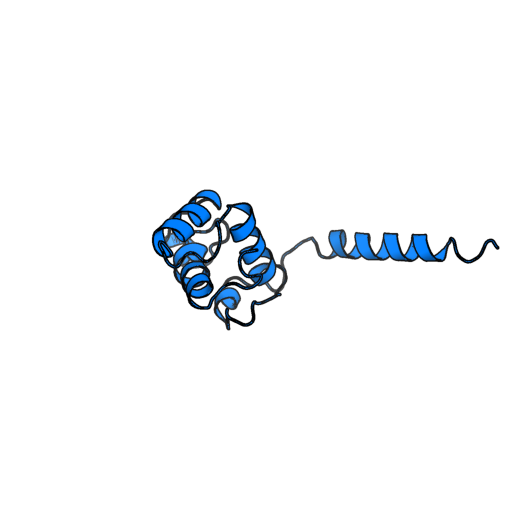 77 ? -0.030 -8.543 12.251 1.00 74.12 77 SER A N 1
ATOM 651 C CA . SER A 1 77 ? -0.905 -9.589 12.807 1.00 74.12 77 SER A CA 1
ATOM 652 C C . SER A 1 77 ? -2.348 -9.516 12.289 1.00 74.12 77 SER A C 1
ATOM 654 O O . SER A 1 77 ? -3.102 -10.478 12.428 1.00 74.12 77 SER A O 1
ATOM 656 N N . LYS A 1 78 ? -2.743 -8.386 11.689 1.00 81.62 78 LYS A N 1
ATOM 657 C CA . LYS A 1 78 ? -4.082 -8.149 11.131 1.00 81.62 78 LYS A CA 1
ATOM 658 C C . LYS A 1 78 ? -4.186 -8.465 9.638 1.00 81.62 78 LYS A C 1
ATOM 660 O O . LYS A 1 78 ? -5.297 -8.611 9.142 1.00 81.62 78 LYS A O 1
ATOM 665 N N . VAL A 1 79 ? -3.054 -8.611 8.950 1.00 80.94 79 VAL A N 1
ATOM 666 C CA . VAL A 1 79 ? -2.978 -8.760 7.488 1.00 80.94 79 VAL A CA 1
ATOM 667 C C . VAL A 1 79 ? -3.218 -10.192 6.999 1.00 80.94 79 VAL A C 1
ATOM 669 O O . VAL A 1 79 ? -3.514 -10.429 5.827 1.00 80.94 79 VAL A O 1
ATOM 672 N N . GLY A 1 80 ? -3.067 -11.176 7.890 1.00 82.31 80 GLY A N 1
ATOM 673 C CA . GLY A 1 80 ? -3.172 -12.590 7.546 1.00 82.31 80 GLY A CA 1
ATOM 674 C C . GLY A 1 80 ? -2.205 -12.985 6.425 1.00 82.31 80 GLY A C 1
ATOM 675 O O . GLY A 1 80 ? -0.999 -12.785 6.529 1.00 82.31 80 GLY A O 1
ATOM 676 N N . ARG A 1 81 ? -2.742 -13.575 5.348 1.00 84.25 81 ARG A N 1
ATOM 677 C CA . ARG A 1 81 ? -1.965 -14.073 4.196 1.00 84.25 81 ARG A CA 1
ATOM 678 C C . ARG A 1 81 ? -1.973 -13.135 2.985 1.00 84.25 81 ARG A C 1
ATOM 680 O O . ARG A 1 81 ? -1.394 -13.486 1.961 1.00 84.25 81 ARG A O 1
ATOM 687 N N . LEU A 1 82 ? -2.601 -11.962 3.077 1.00 87.50 82 LEU A N 1
ATOM 688 C CA . LEU A 1 82 ? -2.734 -11.033 1.946 1.00 87.50 82 LEU A CA 1
ATOM 689 C C . LEU A 1 82 ? -1.391 -10.631 1.299 1.00 87.50 82 LEU A C 1
ATOM 691 O O . LEU A 1 82 ? -1.306 -10.639 0.068 1.00 87.50 82 LEU A O 1
ATOM 695 N N . PRO A 1 83 ? -0.305 -10.369 2.056 1.00 86.56 83 PRO A N 1
ATOM 696 C CA . PRO A 1 83 ? 0.964 -9.954 1.467 1.00 86.56 83 PRO A CA 1
ATOM 697 C C . PRO A 1 83 ? 1.715 -11.108 0.808 1.00 86.56 83 PRO A C 1
ATOM 699 O O . PRO A 1 83 ? 2.673 -10.859 0.084 1.00 86.56 83 PRO A O 1
ATOM 702 N N . LEU A 1 84 ? 1.306 -12.363 1.042 1.00 86.88 84 LEU A N 1
ATOM 703 C CA . LEU A 1 84 ? 2.044 -13.552 0.614 1.00 86.88 84 LEU A CA 1
ATOM 704 C C . LEU A 1 84 ? 2.221 -13.600 -0.907 1.00 86.88 84 LEU A C 1
ATOM 706 O O . LEU A 1 84 ? 3.276 -14.003 -1.382 1.00 86.88 84 LEU A O 1
ATOM 710 N N . LYS A 1 85 ? 1.231 -13.104 -1.665 1.00 86.56 85 LYS A N 1
ATOM 711 C CA . LYS A 1 85 ? 1.325 -12.947 -3.126 1.00 86.56 85 LYS A CA 1
ATOM 712 C C . LYS A 1 85 ? 2.537 -12.101 -3.530 1.00 86.56 85 LYS A C 1
ATOM 714 O O . LYS A 1 85 ? 3.209 -12.415 -4.503 1.00 86.56 85 LYS A O 1
ATOM 719 N N . TYR A 1 86 ? 2.817 -11.034 -2.786 1.00 83.75 86 TYR A N 1
ATOM 720 C CA . TYR A 1 86 ? 3.884 -10.072 -3.077 1.00 83.75 86 TYR A CA 1
ATOM 721 C C . TYR A 1 86 ? 5.163 -10.336 -2.288 1.00 83.75 86 TYR A C 1
ATOM 723 O O . TYR A 1 86 ? 6.190 -9.703 -2.543 1.00 83.75 86 TYR A O 1
ATOM 731 N N . TRP A 1 87 ? 5.110 -11.268 -1.340 1.00 82.81 87 TRP A N 1
ATOM 732 C CA . TRP A 1 87 ? 6.246 -11.642 -0.531 1.00 82.81 87 TRP A CA 1
ATOM 733 C C . TRP A 1 87 ? 7.266 -12.391 -1.381 1.00 82.81 87 TRP A C 1
ATOM 735 O O . TRP A 1 87 ? 7.076 -13.539 -1.784 1.00 82.81 87 TRP A O 1
ATOM 745 N N . ARG A 1 88 ? 8.369 -11.709 -1.689 1.00 70.31 88 ARG A N 1
ATOM 746 C CA . ARG A 1 88 ? 9.462 -12.285 -2.469 1.00 70.31 88 ARG A CA 1
ATOM 747 C C . ARG A 1 88 ? 10.469 -12.926 -1.527 1.00 70.31 88 ARG A C 1
ATOM 749 O O . ARG A 1 88 ? 11.271 -12.233 -0.914 1.00 70.31 88 ARG A O 1
ATOM 756 N N . HIS A 1 89 ? 10.484 -14.252 -1.497 1.00 54.28 89 HIS A N 1
ATOM 757 C CA . HIS A 1 89 ? 11.424 -15.043 -0.702 1.00 54.28 89 HIS A CA 1
ATOM 758 C C . HIS A 1 89 ? 12.909 -14.935 -1.111 1.00 54.28 89 HIS A C 1
ATOM 760 O O . HIS A 1 89 ? 13.741 -15.511 -0.419 1.00 54.28 89 HIS A O 1
ATOM 766 N N . GLY A 1 90 ? 13.291 -14.241 -2.196 1.00 46.88 90 GLY A N 1
ATOM 767 C CA . GLY A 1 90 ? 14.644 -14.457 -2.734 1.00 46.88 90 GLY A CA 1
ATOM 768 C C . GLY A 1 90 ? 15.240 -13.473 -3.736 1.00 46.88 90 GLY A C 1
ATOM 769 O O . GLY A 1 90 ? 16.125 -13.880 -4.474 1.00 46.88 90 GLY A O 1
ATOM 770 N N . THR A 1 91 ? 14.837 -12.198 -3.791 1.00 43.62 91 THR A N 1
ATOM 771 C CA . THR A 1 91 ? 15.563 -11.209 -4.628 1.00 43.62 91 THR A CA 1
ATOM 772 C C . THR A 1 91 ? 15.576 -9.805 -4.019 1.00 43.62 91 THR A C 1
ATOM 774 O O . THR A 1 91 ? 15.067 -8.853 -4.615 1.00 43.62 91 THR A O 1
ATOM 777 N N . LEU A 1 92 ? 16.149 -9.653 -2.828 1.00 44.78 92 LEU A N 1
ATOM 778 C CA . LEU A 1 92 ? 16.762 -8.379 -2.450 1.00 44.78 92 LEU A CA 1
ATOM 779 C C . LEU A 1 92 ? 18.278 -8.596 -2.433 1.00 44.78 92 LEU A C 1
ATOM 781 O O . LEU A 1 92 ? 18.742 -9.387 -1.610 1.00 44.78 92 LEU A O 1
ATOM 785 N N . PRO A 1 93 ? 19.078 -7.896 -3.258 1.00 42.47 93 PRO A N 1
ATOM 786 C CA . PRO A 1 93 ? 20.533 -7.876 -3.116 1.00 42.47 93 PRO A CA 1
ATOM 787 C C . PRO A 1 93 ? 20.944 -6.998 -1.917 1.00 42.47 93 PRO A C 1
ATOM 789 O O . PRO A 1 93 ? 21.766 -6.093 -2.028 1.00 42.47 93 PRO A O 1
ATOM 792 N N . THR A 1 94 ? 20.290 -7.160 -0.761 1.00 43.97 94 THR A N 1
ATOM 793 C CA . THR A 1 94 ? 20.393 -6.188 0.341 1.00 43.97 94 THR A CA 1
ATOM 794 C C . THR A 1 94 ? 20.146 -6.794 1.722 1.00 43.97 94 THR A C 1
ATOM 796 O O . THR A 1 94 ? 19.812 -6.075 2.655 1.00 43.97 94 THR A O 1
ATOM 799 N N . GLN A 1 95 ? 20.363 -8.099 1.917 1.00 45.16 95 GLN A N 1
ATOM 800 C CA . GLN A 1 95 ? 20.709 -8.564 3.270 1.00 45.16 95 GLN A CA 1
ATOM 801 C C . GLN A 1 95 ? 22.171 -8.24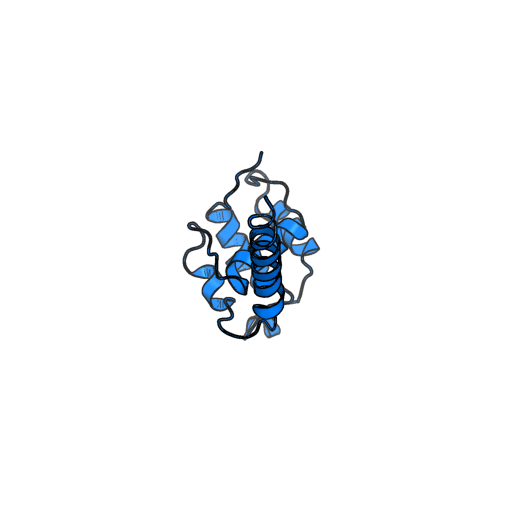4 3.616 1.00 45.16 95 GLN A C 1
ATOM 803 O O . GLN A 1 95 ? 22.471 -8.000 4.778 1.00 45.16 95 GLN A O 1
ATOM 808 N N . SER A 1 96 ? 23.061 -8.112 2.624 1.00 44.44 96 SER A N 1
ATOM 809 C CA . SER A 1 96 ? 24.465 -7.736 2.852 1.00 44.44 96 SER A CA 1
ATOM 810 C C . SER A 1 96 ? 24.616 -6.324 3.445 1.00 44.44 96 SER A C 1
ATOM 812 O O . SER A 1 96 ? 25.324 -6.148 4.430 1.00 44.44 96 SER A O 1
ATOM 814 N N . ILE A 1 97 ? 23.896 -5.317 2.933 1.00 48.38 97 ILE A N 1
ATOM 815 C CA . ILE A 1 97 ? 24.118 -3.915 3.340 1.00 48.38 97 ILE A CA 1
ATOM 816 C C . ILE A 1 97 ? 23.573 -3.618 4.750 1.00 48.38 97 ILE A C 1
ATOM 818 O O . ILE A 1 97 ? 24.205 -2.891 5.516 1.00 48.38 97 ILE A O 1
ATOM 822 N N . TYR A 1 98 ? 22.435 -4.207 5.136 1.00 43.62 98 TYR A N 1
ATOM 823 C CA . TYR A 1 98 ? 21.859 -3.988 6.470 1.00 43.62 98 TYR A CA 1
ATOM 824 C C . TYR A 1 98 ? 22.440 -4.918 7.545 1.00 43.62 98 TYR A C 1
ATOM 826 O O . TYR A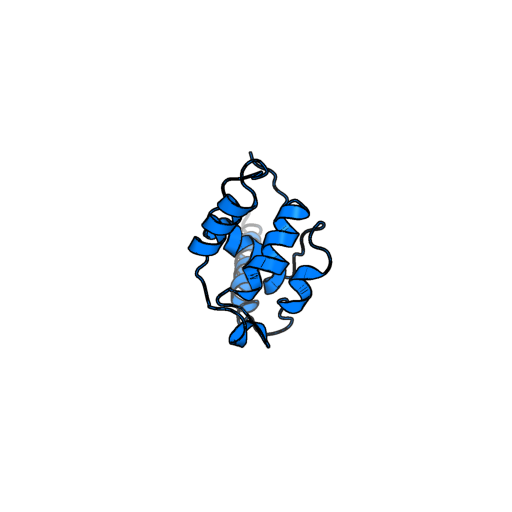 1 98 ? 22.560 -4.490 8.692 1.00 43.62 98 TYR A O 1
ATOM 834 N N . ALA A 1 99 ? 22.878 -6.136 7.196 1.00 47.56 99 ALA A N 1
ATOM 835 C CA . ALA A 1 99 ? 23.582 -7.008 8.140 1.00 47.56 99 ALA A CA 1
ATOM 836 C C . ALA A 1 99 ? 24.991 -6.483 8.474 1.00 47.56 99 ALA A C 1
ATOM 838 O O . ALA A 1 99 ? 25.454 -6.637 9.605 1.00 47.56 99 ALA A O 1
ATOM 839 N N . ASN A 1 100 ? 25.654 -5.793 7.536 1.00 44.94 100 ASN A N 1
ATOM 840 C CA . ASN A 1 100 ? 26.995 -5.256 7.777 1.00 44.94 100 AS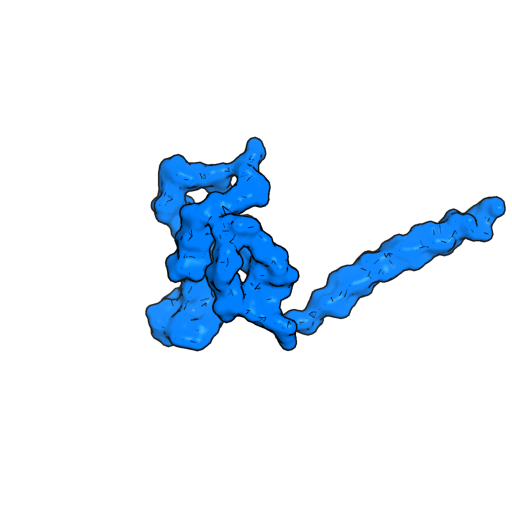N A CA 1
ATOM 841 C C . ASN A 1 100 ? 26.994 -4.007 8.681 1.00 44.94 100 ASN A C 1
ATOM 843 O O . ASN A 1 100 ? 27.941 -3.785 9.428 1.00 44.94 100 ASN A O 1
ATOM 847 N N . LYS A 1 101 ? 25.900 -3.230 8.712 1.00 45.50 101 LYS A N 1
ATOM 848 C CA . LYS A 1 101 ? 25.753 -2.119 9.676 1.00 45.50 101 LYS A CA 1
ATOM 849 C C . LYS A 1 101 ? 25.599 -2.586 11.125 1.00 45.50 101 LYS A C 1
ATOM 851 O O . LYS A 1 101 ? 25.961 -1.839 12.027 1.00 45.50 101 LYS A O 1
ATOM 856 N N . GLN A 1 102 ? 25.077 -3.792 11.361 1.00 46.41 102 GLN A N 1
ATOM 857 C CA . GLN A 1 102 ? 24.965 -4.326 12.721 1.00 46.41 102 GLN A CA 1
ATOM 858 C C . GLN A 1 102 ? 26.256 -4.991 13.206 1.00 46.41 102 GLN A C 1
ATOM 860 O O . GLN A 1 102 ? 26.565 -4.849 14.381 1.00 46.41 102 GLN A O 1
ATOM 865 N N . ARG A 1 103 ? 27.056 -5.598 12.316 1.00 46.28 103 ARG A N 1
ATOM 866 C CA . ARG A 1 103 ? 28.381 -6.143 12.676 1.00 46.28 103 ARG A CA 1
ATOM 867 C C . ARG A 1 103 ? 29.421 -5.060 12.979 1.00 46.28 103 ARG A C 1
ATOM 869 O O . ARG A 1 103 ? 30.087 -5.126 14.004 1.00 46.28 103 ARG A O 1
ATOM 876 N N . VAL A 1 104 ? 29.482 -4.007 12.159 1.00 51.53 104 VAL A N 1
ATOM 877 C CA . VAL A 1 104 ? 30.449 -2.906 12.352 1.00 51.53 104 VAL A CA 1
ATOM 878 C C . VAL A 1 104 ? 30.212 -2.134 13.662 1.00 51.53 104 VAL A C 1
ATOM 880 O O . VAL A 1 104 ? 31.161 -1.614 14.245 1.00 51.53 104 VAL A O 1
ATOM 883 N N . ASN A 1 105 ? 28.974 -2.085 14.168 1.00 48.41 105 ASN A N 1
ATOM 884 C CA . ASN A 1 105 ? 28.677 -1.445 15.455 1.00 48.41 105 ASN A CA 1
ATOM 885 C C . ASN A 1 105 ? 28.991 -2.331 16.673 1.00 48.41 105 ASN A C 1
ATOM 887 O O . ASN A 1 105 ? 29.350 -1.790 17.716 1.00 48.41 105 ASN A O 1
ATOM 891 N N . THR A 1 106 ? 28.900 -3.662 16.567 1.00 50.66 106 THR A N 1
ATOM 892 C CA . THR A 1 106 ? 29.303 -4.578 17.653 1.00 50.66 106 THR A CA 1
ATOM 893 C C . THR A 1 106 ? 30.818 -4.714 17.787 1.00 50.66 106 THR A C 1
ATOM 895 O O . THR A 1 106 ? 31.323 -4.806 18.905 1.00 50.66 106 THR A O 1
ATOM 898 N N . ASP A 1 107 ? 31.558 -4.640 16.680 1.00 47.84 107 ASP A N 1
ATOM 899 C CA . ASP A 1 107 ? 33.021 -4.755 16.724 1.00 47.84 107 ASP A CA 1
ATOM 900 C C . ASP A 1 107 ? 33.665 -3.488 17.318 1.00 47.84 107 ASP A C 1
ATOM 902 O O . ASP A 1 107 ? 34.579 -3.578 18.135 1.00 47.84 107 ASP A O 1
ATOM 906 N N . ARG A 1 108 ? 33.116 -2.297 17.030 1.00 49.66 108 ARG A N 1
ATOM 907 C CA . ARG A 1 108 ? 33.581 -1.030 17.630 1.00 49.66 108 ARG A CA 1
ATOM 908 C C . ARG A 1 108 ? 33.306 -0.905 19.131 1.00 49.66 108 ARG A C 1
ATOM 910 O O . ARG A 1 108 ? 34.072 -0.239 19.819 1.00 49.66 108 ARG A O 1
ATOM 917 N N . ALA A 1 109 ? 32.242 -1.531 19.633 1.00 51.75 109 ALA A N 1
ATOM 918 C CA . ALA A 1 109 ? 31.930 -1.548 21.064 1.00 51.75 109 ALA A CA 1
ATOM 919 C C . ALA A 1 109 ? 32.828 -2.520 21.855 1.00 51.75 109 ALA A C 1
ATOM 921 O O . ALA A 1 109 ? 32.996 -2.351 23.058 1.00 51.75 109 ALA A O 1
ATOM 922 N N . SER A 1 110 ? 33.430 -3.508 21.185 1.00 52.38 110 SER A N 1
ATOM 923 C CA . SER A 1 110 ? 34.278 -4.525 21.822 1.00 52.38 110 SER A CA 1
ATOM 924 C C . SER A 1 110 ? 35.740 -4.076 21.959 1.00 52.38 110 SER A C 1
ATOM 926 O O . SER A 1 110 ? 36.422 -4.469 22.900 1.00 52.38 110 SER A O 1
ATOM 928 N N . THR A 1 111 ? 36.231 -3.208 21.066 1.00 53.72 111 THR A N 1
ATOM 929 C CA . THR A 1 111 ? 37.616 -2.699 21.128 1.00 53.72 111 THR A CA 1
ATOM 930 C C . THR A 1 111 ? 37.830 -1.652 22.230 1.00 53.72 111 THR A C 1
ATOM 932 O O . THR A 1 111 ? 38.943 -1.515 22.719 1.00 53.72 111 THR A O 1
ATOM 935 N N . GLN A 1 112 ? 36.786 -0.951 22.688 1.00 53.78 112 GLN A N 1
ATOM 936 C CA . GLN A 1 112 ? 36.904 0.065 23.750 1.00 53.78 112 GLN A CA 1
ATOM 937 C C . GLN A 1 112 ? 36.865 -0.498 25.185 1.00 53.78 112 GLN A C 1
ATOM 939 O O . GLN A 1 112 ? 36.962 0.271 26.133 1.00 53.78 112 GLN A O 1
ATOM 944 N N . ALA A 1 113 ? 36.732 -1.817 25.364 1.00 54.47 113 ALA A N 1
ATOM 945 C CA . ALA A 1 113 ? 36.616 -2.448 26.684 1.00 54.47 113 ALA A CA 1
ATOM 946 C C . ALA A 1 113 ? 37.897 -3.158 27.172 1.00 54.47 113 ALA A C 1
ATOM 948 O O . ALA A 1 113 ? 37.855 -3.813 28.209 1.00 54.47 113 ALA A O 1
ATOM 949 N N . THR A 1 114 ? 39.022 -3.047 26.450 1.00 54.06 114 THR A N 1
ATOM 950 C CA . THR A 1 114 ? 40.275 -3.762 26.801 1.00 54.06 114 THR A CA 1
ATOM 951 C C . THR A 1 114 ? 41.491 -2.848 26.991 1.00 54.06 114 THR A C 1
ATOM 953 O O . THR A 1 114 ? 42.603 -3.337 27.154 1.00 54.06 114 THR A O 1
ATOM 956 N N . GLU A 1 115 ? 41.294 -1.530 27.001 1.00 51.66 115 GLU A N 1
ATOM 957 C CA . GLU A 1 115 ? 42.318 -0.556 27.394 1.00 51.66 115 GLU A CA 1
ATOM 958 C C . GLU A 1 115 ? 41.811 0.199 28.627 1.00 51.66 115 GLU A C 1
ATOM 960 O O . GLU A 1 115 ? 41.202 1.264 28.528 1.00 51.66 115 GLU A O 1
ATOM 965 N N . GLY A 1 116 ? 41.997 -0.423 29.790 1.00 44.69 11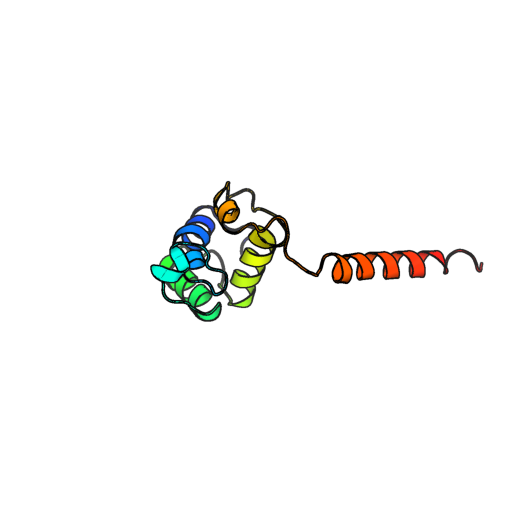6 GLY A N 1
ATOM 966 C CA . GLY A 1 116 ? 41.717 0.121 31.117 1.00 44.69 116 GLY A CA 1
ATOM 967 C C . GLY A 1 116 ? 42.551 -0.608 32.153 1.00 44.69 116 GLY A C 1
ATOM 968 O O . GLY A 1 116 ? 42.504 -1.858 32.139 1.00 44.69 116 GLY A O 1
#

pLDDT: mean 78.19, std 19.12, range [38.19, 96.69]

Radius of gyration: 18.32 Å; chains: 1; bounding box: 56×26×49 Å

Foldseek 3Di:
DQDPADALVLLCCLLVPPPLQDPLHDDCSVVVHHHDALQVVQVVSCVVCPVVPSDRRDSVNSVVQLCCCQVVVNDGPSNPCSSVVNNDPDDDPPVVPVVVVVVVVVVVVVVVPPPD